Protein AF-A0A9X8WMW3-F1 (afdb_monomer_lite)

pLDDT: mean 93.78, std 6.27, range [67.75, 98.38]

Structure (mmCIF, N/CA/C/O backbone):
data_AF-A0A9X8WMW3-F1
#
_entry.id   AF-A0A9X8WMW3-F1
#
loop_
_atom_site.group_PDB
_atom_site.id
_atom_site.type_symbol
_atom_site.label_atom_id
_atom_site.label_alt_id
_atom_site.label_comp_id
_atom_site.label_asym_id
_atom_site.label_entity_id
_atom_site.label_seq_id
_atom_site.pdbx_PDB_ins_code
_atom_site.Cartn_x
_atom_site.Cartn_y
_atom_site.Cartn_z
_atom_site.occupancy
_atom_site.B_iso_or_equiv
_atom_site.auth_seq_id
_atom_site.auth_comp_id
_atom_site.auth_asym_id
_atom_site.auth_atom_id
_atom_site.pdbx_PDB_model_num
ATOM 1 N N . MET A 1 1 ? -1.176 2.067 -2.963 1.00 95.25 1 MET A N 1
ATOM 2 C CA . MET A 1 1 ? -0.979 0.878 -3.820 1.00 95.25 1 MET A CA 1
ATOM 3 C C . MET A 1 1 ? -1.176 -0.377 -2.986 1.00 95.25 1 MET A C 1
ATOM 5 O O . MET A 1 1 ? -0.790 -0.378 -1.824 1.00 95.25 1 MET A O 1
ATOM 9 N N . ILE A 1 2 ? -1.811 -1.397 -3.550 1.00 97.88 2 ILE A N 1
ATOM 10 C CA . ILE A 1 2 ? -2.231 -2.642 -2.886 1.00 97.88 2 ILE A CA 1
ATOM 11 C C . ILE A 1 2 ? -2.131 -3.787 -3.895 1.00 97.88 2 ILE A C 1
ATOM 13 O O . ILE A 1 2 ? -1.866 -3.523 -5.061 1.00 97.88 2 ILE A O 1
ATOM 17 N N . ARG A 1 3 ? -2.372 -5.032 -3.475 1.00 98.12 3 ARG A N 1
ATOM 18 C CA . ARG A 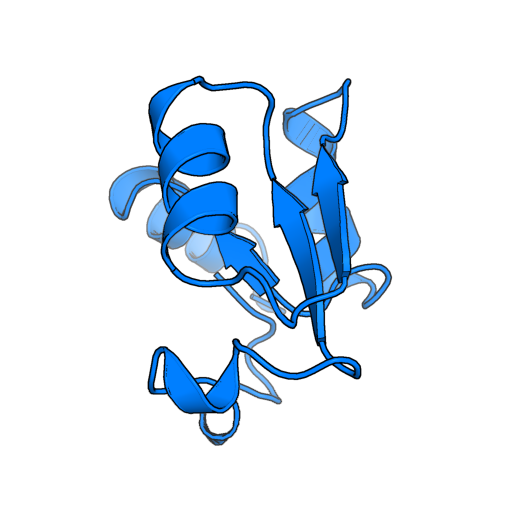1 3 ? -2.550 -6.132 -4.430 1.00 98.12 3 ARG A CA 1
ATOM 19 C C . ARG A 1 3 ? -3.937 -6.108 -5.069 1.00 98.12 3 ARG A C 1
ATOM 21 O O . ARG A 1 3 ? -4.934 -5.763 -4.425 1.00 98.12 3 ARG A O 1
ATOM 28 N N . LYS A 1 4 ? -4.015 -6.529 -6.325 1.00 97.44 4 LYS A N 1
ATOM 29 C CA . LYS A 1 4 ? -5.217 -6.471 -7.159 1.00 97.44 4 LYS A CA 1
ATOM 30 C C . LYS A 1 4 ? -6.381 -7.293 -6.611 1.00 97.44 4 LYS A C 1
ATOM 32 O O . LYS A 1 4 ? -7.534 -6.882 -6.742 1.00 97.44 4 LYS A O 1
ATOM 37 N N . GLU A 1 5 ? -6.113 -8.441 -5.994 1.00 97.62 5 GLU A N 1
ATOM 38 C CA . GLU A 1 5 ? -7.147 -9.331 -5.458 1.00 97.62 5 GLU A CA 1
ATOM 39 C C . GLU A 1 5 ? -7.822 -8.795 -4.190 1.00 97.62 5 GLU A C 1
ATOM 41 O O . GLU A 1 5 ? -8.910 -9.246 -3.841 1.00 97.62 5 GLU A O 1
ATOM 46 N N . VAL A 1 6 ? -7.212 -7.812 -3.520 1.00 96.94 6 VAL A N 1
ATOM 47 C CA . VAL A 1 6 ? -7.768 -7.159 -2.324 1.00 96.94 6 VAL A CA 1
ATOM 48 C C . VAL A 1 6 ? -8.239 -5.730 -2.599 1.00 96.94 6 VAL A C 1
ATOM 50 O O . VAL A 1 6 ? -8.463 -4.971 -1.657 1.00 96.94 6 VAL A O 1
ATOM 53 N N . LYS A 1 7 ? -8.412 -5.349 -3.872 1.00 95.00 7 LYS A N 1
ATOM 54 C CA . LYS A 1 7 ? -8.760 -3.973 -4.266 1.00 95.00 7 LYS A CA 1
ATOM 55 C C . LYS A 1 7 ? -10.009 -3.419 -3.576 1.00 95.00 7 LYS A C 1
ATOM 57 O O . LYS A 1 7 ? -10.058 -2.242 -3.247 1.00 95.00 7 LYS A O 1
ATOM 62 N N . ASP A 1 8 ? -10.982 -4.286 -3.307 1.00 97.06 8 ASP A N 1
ATOM 63 C CA . ASP A 1 8 ? -12.269 -3.904 -2.725 1.00 97.06 8 ASP A CA 1
ATOM 64 C C . ASP A 1 8 ? -12.209 -3.799 -1.184 1.00 97.06 8 ASP A C 1
ATOM 66 O O . ASP A 1 8 ? -13.201 -3.454 -0.549 1.00 97.06 8 ASP A O 1
ATOM 70 N N . LYS A 1 9 ? -11.052 -4.096 -0.568 1.00 97.19 9 LYS A N 1
ATOM 71 C CA . LYS A 1 9 ? -10.837 -4.067 0.890 1.00 97.19 9 LYS A CA 1
ATOM 72 C C . LYS A 1 9 ? -10.282 -2.736 1.404 1.00 97.19 9 LYS A C 1
ATOM 74 O O . LYS A 1 9 ? -10.446 -2.445 2.584 1.00 97.19 9 LYS A O 1
ATOM 79 N N . TYR A 1 10 ? -9.578 -1.976 0.567 1.00 97.00 10 TYR A N 1
ATOM 80 C CA . TYR A 1 10 ? -8.809 -0.796 0.977 1.00 97.00 10 TYR A CA 1
ATOM 81 C C . TYR A 1 10 ? -9.228 0.426 0.158 1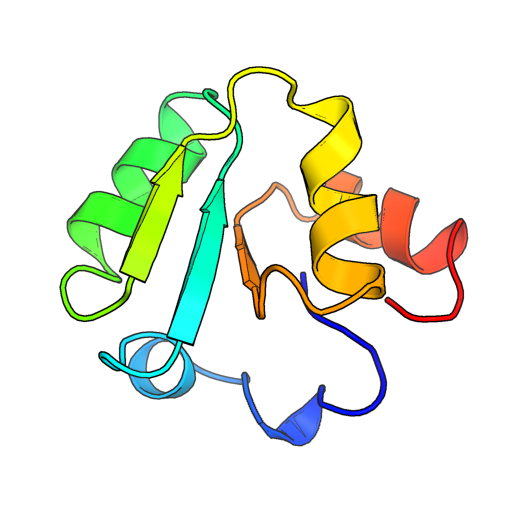.00 97.00 10 TYR A C 1
ATOM 83 O O . TYR A 1 10 ? -8.478 0.895 -0.698 1.00 97.00 10 TYR A O 1
ATOM 91 N N . LEU A 1 11 ? -10.451 0.907 0.390 1.00 95.94 11 LEU A N 1
ATOM 92 C CA . LEU A 1 11 ? -11.041 1.996 -0.391 1.00 95.94 11 LEU A CA 1
ATOM 93 C C . LEU A 1 11 ? -10.973 3.341 0.333 1.00 95.94 11 LEU A C 1
ATOM 95 O O . LEU A 1 11 ? -10.935 4.382 -0.323 1.00 95.94 11 LEU A O 1
ATOM 99 N N . THR A 1 12 ? -10.938 3.332 1.667 1.00 97.00 12 THR A N 1
ATOM 100 C CA . THR A 1 12 ? -10.882 4.555 2.477 1.00 97.00 12 THR A CA 1
ATOM 101 C C . THR A 1 12 ? -9.709 4.568 3.455 1.00 97.00 12 THR A C 1
ATOM 103 O O . THR A 1 12 ? -9.041 3.557 3.688 1.00 97.00 12 THR A O 1
ATOM 106 N N . ILE A 1 13 ? -9.458 5.732 4.061 1.00 96.69 13 ILE A N 1
ATOM 107 C CA . ILE A 1 13 ? -8.478 5.862 5.147 1.00 96.69 13 ILE A CA 1
ATOM 108 C C . ILE A 1 13 ? -8.872 4.958 6.316 1.00 96.69 13 ILE A C 1
ATOM 110 O O . ILE A 1 13 ? -8.011 4.302 6.886 1.00 96.69 13 ILE A O 1
ATOM 114 N N . GLU A 1 14 ? -10.158 4.865 6.648 1.00 97.75 14 GLU A N 1
ATOM 115 C CA . GLU A 1 14 ? -10.674 4.026 7.733 1.00 97.75 14 GLU A CA 1
ATOM 116 C C . GLU A 1 14 ? -10.452 2.537 7.466 1.00 97.75 14 GLU A C 1
ATOM 118 O O . GLU A 1 14 ? -10.196 1.788 8.407 1.00 97.75 14 GLU A O 1
ATOM 123 N N . ASP A 1 15 ? -10.508 2.096 6.206 1.00 97.94 15 ASP A N 1
ATOM 124 C CA . ASP A 1 15 ? -10.203 0.712 5.836 1.00 97.94 15 ASP A CA 1
ATOM 125 C C . ASP A 1 15 ? -8.747 0.339 6.101 1.00 97.94 15 ASP A C 1
ATOM 127 O O . ASP A 1 15 ? -8.458 -0.787 6.5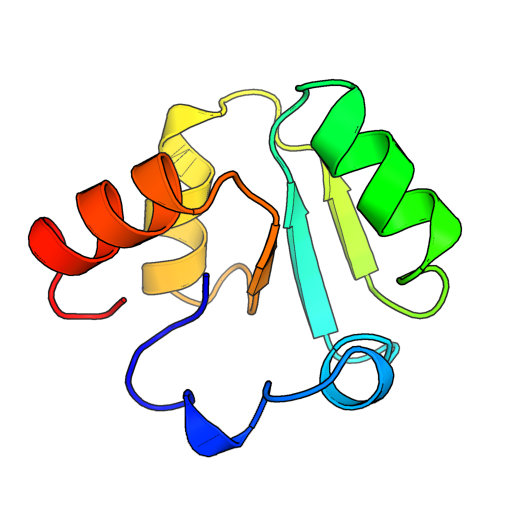21 1.00 97.94 15 ASP A O 1
ATOM 131 N N . ILE A 1 16 ? -7.852 1.294 5.852 1.00 98.12 16 ILE A N 1
ATOM 132 C CA . ILE A 1 16 ? -6.406 1.140 5.981 1.00 98.12 16 ILE A CA 1
ATOM 133 C C . ILE A 1 16 ? -5.966 1.365 7.432 1.00 98.12 16 ILE A C 1
ATOM 135 O O . ILE A 1 16 ? -5.108 0.632 7.912 1.00 98.12 16 ILE A O 1
ATOM 139 N N . ASN A 1 17 ? -6.567 2.325 8.142 1.00 98.25 17 ASN A N 1
ATOM 140 C CA . ASN A 1 17 ? -6.175 2.771 9.480 1.00 98.25 17 ASN A CA 1
ATOM 141 C C . ASN A 1 17 ? -6.601 1.795 10.590 1.00 98.25 17 ASN A C 1
ATOM 143 O O . ASN A 1 17 ? -7.375 2.139 11.487 1.00 98.25 17 ASN A O 1
ATOM 147 N N . LYS A 1 18 ? -6.121 0.552 10.513 1.00 98.25 18 LYS A N 1
ATOM 148 C CA . LYS A 1 18 ? -6.463 -0.541 11.429 1.00 98.25 18 LYS A CA 1
ATOM 149 C C . LYS A 1 18 ? -5.192 -1.257 11.902 1.00 98.25 18 LYS A C 1
ATOM 151 O O . LYS A 1 18 ? -4.309 -1.502 11.079 1.00 98.25 18 LYS A O 1
ATOM 156 N N . PRO A 1 19 ? -5.136 -1.743 13.158 1.00 97.81 19 PRO A N 1
ATOM 157 C CA . PRO A 1 19 ? -3.958 -2.441 13.696 1.00 97.81 19 PRO A CA 1
ATOM 158 C C . PRO A 1 19 ? -3.526 -3.682 12.908 1.00 97.81 19 PRO A C 1
ATOM 160 O O . PRO A 1 19 ? -2.368 -4.085 12.953 1.00 97.81 19 PRO A O 1
ATOM 163 N N . SER A 1 20 ? -4.459 -4.300 12.183 1.00 97.50 20 SER A N 1
ATOM 164 C CA . SER A 1 20 ? -4.203 -5.477 11.353 1.00 97.50 20 SER A CA 1
ATOM 165 C C . SER A 1 20 ? -3.574 -5.166 9.992 1.00 97.50 20 SER A C 1
ATOM 167 O O . SER A 1 20 ? -3.290 -6.100 9.249 1.00 97.50 20 SER A O 1
ATOM 169 N N . VAL A 1 21 ? -3.441 -3.894 9.608 1.00 98.38 21 VAL A N 1
ATOM 170 C CA . VAL A 1 21 ? -2.949 -3.488 8.286 1.00 98.38 21 VAL A CA 1
ATOM 171 C C . VAL A 1 21 ? -1.468 -3.153 8.372 1.00 98.38 21 VAL A C 1
ATOM 173 O O . VAL A 1 21 ? -1.058 -2.313 9.173 1.00 98.38 21 VAL A O 1
ATOM 176 N N . ARG A 1 22 ? -0.668 -3.818 7.533 1.00 97.94 22 ARG A N 1
ATOM 177 C CA . ARG A 1 22 ? 0.779 -3.612 7.433 1.00 97.94 22 ARG A CA 1
ATOM 178 C C . ARG A 1 22 ? 1.077 -2.667 6.279 1.00 97.94 22 ARG A C 1
ATOM 180 O O . ARG A 1 22 ? 0.779 -2.979 5.125 1.00 97.94 22 ARG A O 1
ATOM 187 N N . ILE A 1 23 ? 1.676 -1.529 6.588 1.00 97.19 23 ILE A N 1
ATOM 188 C CA . ILE A 1 23 ? 2.003 -0.482 5.628 1.00 97.19 23 ILE A CA 1
ATOM 189 C C . ILE A 1 23 ? 3.514 -0.440 5.446 1.00 97.19 23 ILE A C 1
ATOM 191 O O . ILE A 1 23 ? 4.243 -0.206 6.408 1.00 97.19 23 ILE A O 1
ATOM 195 N N . GLY A 1 24 ? 3.969 -0.636 4.212 1.00 94.69 24 GLY A N 1
ATOM 196 C CA . GLY A 1 24 ? 5.343 -0.345 3.818 1.00 94.69 24 GLY A CA 1
ATOM 197 C C . GLY A 1 24 ? 5.405 1.053 3.214 1.00 94.69 24 GLY A C 1
ATOM 198 O O . GLY A 1 24 ? 4.654 1.352 2.286 1.00 94.69 24 GLY A O 1
ATOM 199 N N . VAL A 1 25 ? 6.274 1.921 3.726 1.00 92.06 25 VAL A N 1
ATOM 200 C CA . VAL A 1 25 ? 6.471 3.272 3.183 1.00 92.06 25 VAL A CA 1
ATOM 201 C C . VAL A 1 25 ? 7.937 3.487 2.827 1.00 92.06 25 VAL A C 1
ATOM 203 O O . VAL A 1 25 ? 8.833 3.010 3.526 1.00 92.06 25 VAL A O 1
ATOM 206 N N . ASN A 1 26 ? 8.180 4.180 1.718 1.00 85.81 26 ASN A N 1
ATOM 207 C CA . ASN A 1 26 ? 9.511 4.646 1.353 1.00 85.81 26 ASN A CA 1
ATOM 208 C C . ASN A 1 26 ? 9.920 5.832 2.242 1.00 85.81 26 ASN A C 1
ATOM 210 O O . ASN A 1 26 ? 9.073 6.588 2.712 1.00 85.81 26 ASN A O 1
ATOM 214 N N . SER A 1 27 ? 11.220 6.048 2.430 1.00 78.88 27 SER A N 1
ATOM 215 C CA . SER A 1 27 ? 11.763 7.136 3.269 1.00 78.88 27 SER A CA 1
ATOM 216 C C . SER A 1 27 ? 11.598 8.554 2.686 1.00 78.88 27 SER A C 1
ATOM 218 O O . SER A 1 27 ? 12.275 9.495 3.099 1.00 78.88 27 SER A O 1
ATOM 220 N N . SER A 1 28 ? 10.702 8.748 1.713 1.00 71.31 28 SER A N 1
ATOM 221 C CA . SER A 1 28 ? 10.356 10.081 1.220 1.00 71.31 28 SER A CA 1
ATOM 222 C C . SER A 1 28 ? 9.486 10.793 2.254 1.00 71.31 28 SER A C 1
ATOM 224 O O . SER A 1 28 ? 8.389 10.322 2.567 1.00 71.31 28 SER A O 1
ATOM 226 N N . GLY A 1 29 ? 9.959 11.936 2.753 1.00 79.00 29 GLY A N 1
ATOM 227 C CA . GLY A 1 29 ? 9.352 12.626 3.895 1.00 79.00 29 GLY A CA 1
ATOM 228 C C . GLY A 1 29 ? 7.845 12.880 3.780 1.00 79.00 29 GLY A C 1
ATOM 229 O O . GLY A 1 29 ? 7.148 12.762 4.777 1.00 79.00 29 GLY A O 1
ATOM 230 N N . THR A 1 30 ? 7.313 13.135 2.580 1.00 89.62 30 THR A N 1
ATOM 231 C CA . THR A 1 30 ? 5.875 13.387 2.373 1.00 89.62 30 THR A CA 1
ATOM 232 C C . THR A 1 30 ? 4.999 12.155 2.620 1.00 89.62 30 THR A C 1
ATOM 234 O O . THR A 1 30 ? 3.970 12.260 3.287 1.00 89.62 30 THR A O 1
ATOM 237 N N . ASN A 1 31 ? 5.398 10.977 2.130 1.00 91.44 31 ASN A N 1
ATOM 238 C CA . ASN A 1 31 ? 4.644 9.739 2.360 1.00 91.44 31 ASN A CA 1
ATOM 239 C C . ASN A 1 31 ? 4.751 9.294 3.819 1.00 91.44 31 ASN A C 1
ATOM 241 O O . ASN A 1 31 ? 3.753 8.865 4.400 1.00 91.44 31 ASN A O 1
ATOM 245 N N . GLU A 1 32 ? 5.941 9.421 4.416 1.00 90.94 32 GLU A N 1
ATOM 246 C CA . GLU A 1 32 ? 6.156 9.098 5.827 1.00 90.94 32 GLU A CA 1
ATOM 247 C C . GLU A 1 32 ? 5.324 10.007 6.751 1.00 90.94 32 GLU A C 1
ATOM 249 O O . GLU A 1 32 ? 4.674 9.533 7.685 1.00 90.94 32 GLU A O 1
ATOM 254 N N . GLU A 1 33 ? 5.289 11.311 6.481 1.00 93.00 33 GLU A N 1
ATOM 255 C CA . GLU A 1 33 ? 4.477 12.261 7.243 1.00 93.00 33 GLU A CA 1
ATOM 256 C C . GLU A 1 33 ? 2.981 11.934 7.127 1.00 93.00 33 GLU A C 1
ATOM 258 O O . GLU A 1 33 ? 2.283 11.862 8.142 1.00 93.00 33 GLU A O 1
ATOM 263 N N . PHE A 1 34 ? 2.504 11.616 5.918 1.00 94.44 34 PHE A N 1
ATOM 264 C CA . PHE A 1 34 ? 1.112 11.228 5.691 1.00 94.44 34 PHE A CA 1
ATOM 265 C C . PHE A 1 34 ? 0.708 9.990 6.504 1.00 94.44 34 PHE A C 1
ATOM 267 O O . PHE A 1 34 ? -0.322 10.005 7.185 1.00 94.44 34 PHE A O 1
ATOM 274 N N . VAL A 1 35 ? 1.506 8.914 6.469 1.00 94.88 35 VAL A N 1
ATOM 275 C CA . VAL A 1 35 ? 1.177 7.685 7.215 1.00 94.88 35 VAL A CA 1
ATOM 276 C C . VAL A 1 35 ? 1.181 7.931 8.722 1.00 94.88 35 VAL A C 1
ATOM 278 O O . VAL A 1 35 ? 0.309 7.421 9.424 1.00 94.88 35 VAL A O 1
ATOM 281 N N . ARG A 1 36 ? 2.102 8.759 9.227 1.00 92.56 36 ARG A N 1
ATOM 282 C CA . ARG A 1 36 ? 2.158 9.114 10.651 1.00 92.56 36 ARG A CA 1
ATOM 283 C C . ARG A 1 36 ? 0.952 9.945 11.081 1.00 92.56 36 ARG A C 1
ATOM 285 O O . ARG A 1 36 ? 0.445 9.740 12.182 1.00 92.56 36 ARG A O 1
ATOM 292 N N . GLN A 1 37 ? 0.487 10.852 10.226 1.00 96.00 37 GLN A N 1
ATOM 293 C CA . GLN A 1 37 ? -0.627 11.741 10.536 1.00 96.00 37 GLN A CA 1
ATOM 294 C C . GLN A 1 37 ? -1.993 11.049 10.429 1.00 96.00 37 GLN A C 1
ATOM 296 O O . GLN A 1 37 ? -2.838 11.235 11.304 1.00 96.00 37 GLN A O 1
ATOM 301 N N . TYR A 1 38 ? -2.224 10.257 9.378 1.00 97.00 38 TYR A N 1
ATOM 302 C CA . TYR A 1 38 ? -3.560 9.743 9.045 1.00 97.00 38 TYR A CA 1
ATOM 303 C C . TYR A 1 38 ? -3.748 8.246 9.310 1.00 97.00 38 TYR A C 1
ATOM 305 O O . TYR A 1 38 ? -4.884 7.793 9.446 1.00 97.00 38 TYR A O 1
ATOM 313 N N . LEU A 1 39 ? -2.661 7.474 9.403 1.00 97.19 39 LEU A N 1
ATOM 314 C CA . LEU A 1 39 ? -2.689 6.010 9.525 1.00 97.19 39 LEU A CA 1
ATOM 315 C C . LEU A 1 39 ? -2.077 5.531 10.848 1.00 97.19 39 LEU A C 1
ATOM 317 O O . LEU A 1 39 ? -1.510 4.441 10.926 1.00 97.19 39 LEU A O 1
ATOM 321 N N . SER A 1 40 ? -2.229 6.340 11.899 1.00 95.69 40 SER A N 1
ATOM 322 C CA . SER A 1 40 ? -1.616 6.164 13.221 1.00 95.69 40 SER A CA 1
ATOM 323 C C . SER A 1 40 ? -2.019 4.892 13.976 1.00 95.69 40 SER A C 1
ATOM 325 O O . SER A 1 40 ? -1.298 4.482 14.883 1.00 95.69 40 SER A O 1
ATOM 327 N N . ASN A 1 41 ? -3.128 4.242 13.609 1.00 97.75 41 ASN A N 1
ATOM 328 C CA . ASN A 1 41 ? -3.540 2.954 14.177 1.00 97.75 41 ASN A CA 1
ATOM 329 C C . ASN A 1 41 ? -3.021 1.750 13.376 1.00 97.75 41 ASN A C 1
ATOM 331 O O . ASN A 1 41 ? -3.299 0.616 13.759 1.00 97.75 41 ASN A O 1
ATOM 335 N N . SER A 1 42 ? -2.316 1.966 12.263 1.00 97.75 42 SER A N 1
ATOM 336 C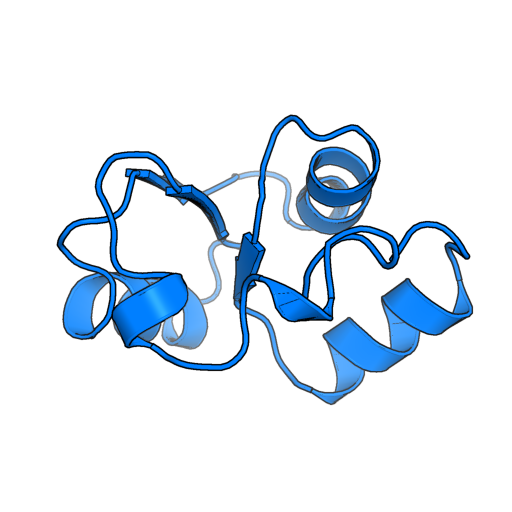 CA . SER A 1 42 ? -1.791 0.899 11.400 1.00 97.75 42 SER A CA 1
ATOM 337 C C . SER A 1 42 ? -0.381 0.486 11.802 1.00 97.75 42 SER A C 1
ATOM 339 O O . SER A 1 42 ? 0.340 1.229 12.468 1.00 97.75 42 SER A O 1
ATOM 341 N N . ASN A 1 43 ? 0.060 -0.682 11.338 1.00 97.19 43 ASN A N 1
ATOM 342 C CA . ASN A 1 43 ? 1.444 -1.109 11.497 1.00 97.19 43 ASN A CA 1
ATOM 343 C C . ASN A 1 43 ? 2.299 -0.542 10.352 1.00 97.19 43 ASN A C 1
ATOM 345 O O . ASN A 1 43 ? 2.335 -1.109 9.261 1.00 97.19 43 ASN A O 1
ATOM 349 N N . VAL A 1 44 ? 2.941 0.603 10.589 1.00 95.00 44 VAL A N 1
ATOM 350 C CA . VAL A 1 44 ? 3.754 1.322 9.597 1.00 95.00 44 VAL A CA 1
ATOM 351 C C . VAL A 1 44 ? 5.227 0.952 9.738 1.00 95.00 44 VAL A C 1
ATOM 353 O O . VAL A 1 44 ? 5.818 1.132 10.800 1.00 95.00 44 VAL A O 1
ATOM 356 N N . THR A 1 45 ? 5.837 0.498 8.644 1.00 93.69 45 THR A N 1
ATOM 357 C CA . THR A 1 45 ? 7.279 0.252 8.541 1.00 93.69 45 THR A CA 1
ATOM 358 C C . THR A 1 45 ? 7.887 1.140 7.462 1.00 93.69 45 THR A C 1
ATOM 360 O O . THR A 1 45 ? 7.476 1.089 6.301 1.00 93.69 45 THR A O 1
ATOM 363 N N . VAL A 1 46 ? 8.886 1.938 7.844 1.00 90.88 46 VAL A N 1
ATOM 364 C CA . VAL A 1 46 ? 9.744 2.650 6.890 1.00 90.88 46 VAL A CA 1
ATOM 365 C C . VAL A 1 46 ? 10.763 1.652 6.349 1.00 90.88 46 VAL A C 1
ATOM 367 O O . VAL A 1 46 ? 11.493 1.033 7.122 1.00 90.88 46 VAL A O 1
ATOM 370 N N . VAL A 1 47 ? 10.790 1.461 5.032 1.00 88.38 47 VAL A N 1
ATOM 371 C CA . VAL A 1 47 ? 11.687 0.513 4.362 1.00 88.38 47 VAL A CA 1
ATOM 372 C C . VAL A 1 47 ? 12.871 1.282 3.783 1.00 88.38 47 VAL A C 1
ATOM 374 O O . VAL A 1 47 ? 12.680 2.198 2.990 1.00 88.38 47 VAL A O 1
ATOM 377 N N . GLU A 1 48 ? 14.096 0.918 4.175 1.00 80.12 48 GLU A N 1
ATOM 378 C CA . GLU A 1 48 ? 15.314 1.636 3.759 1.00 80.12 48 GLU A CA 1
ATOM 379 C C . GLU A 1 48 ? 15.584 1.524 2.251 1.00 80.12 48 GLU A C 1
ATOM 381 O O . GLU A 1 48 ? 15.975 2.502 1.613 1.00 80.12 48 GLU A O 1
ATOM 386 N N . ASN A 1 49 ? 15.344 0.346 1.663 1.00 80.62 49 ASN A N 1
ATOM 387 C CA . ASN A 1 49 ? 15.450 0.145 0.222 1.00 80.62 49 ASN A CA 1
ATOM 388 C C . ASN A 1 49 ? 14.097 0.379 -0.466 1.00 80.62 49 ASN A C 1
ATOM 390 O O . ASN A 1 49 ? 13.275 -0.527 -0.605 1.00 80.62 49 ASN A O 1
ATOM 394 N N . ASN A 1 50 ? 13.880 1.613 -0.919 1.00 67.75 50 ASN A N 1
ATOM 395 C CA . ASN A 1 50 ? 12.621 2.064 -1.519 1.00 67.75 50 ASN A CA 1
ATOM 396 C C . ASN A 1 50 ? 12.151 1.216 -2.719 1.00 67.75 50 ASN A C 1
ATOM 398 O O . ASN A 1 50 ? 10.946 1.112 -2.946 1.00 67.75 50 ASN A O 1
ATOM 402 N N . LEU A 1 51 ? 13.074 0.608 -3.479 1.00 72.50 51 LEU A N 1
ATOM 403 C CA . LEU A 1 51 ? 12.741 -0.179 -4.675 1.00 72.50 51 LEU A CA 1
ATOM 404 C C . LEU A 1 51 ? 12.046 -1.511 -4.356 1.00 72.50 51 LEU A C 1
ATOM 406 O O . LEU A 1 51 ? 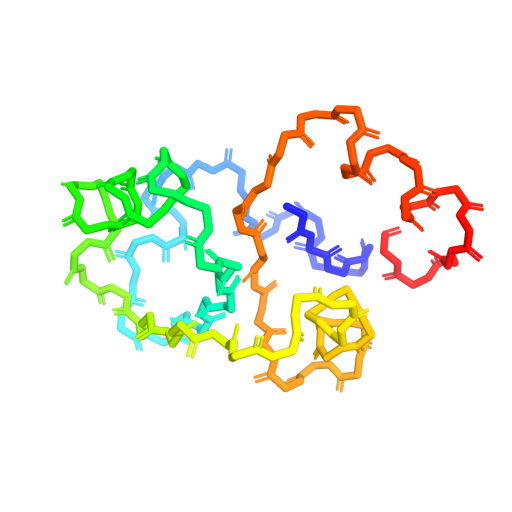11.381 -2.068 -5.229 1.00 72.50 51 LEU A O 1
ATOM 410 N N . ASP A 1 52 ? 12.147 -1.998 -3.118 1.00 85.44 52 ASP A N 1
ATOM 411 C CA . ASP A 1 52 ? 11.616 -3.313 -2.753 1.00 85.44 52 ASP A CA 1
ATOM 412 C C . ASP A 1 52 ? 10.151 -3.255 -2.300 1.00 85.44 52 ASP A C 1
ATOM 414 O O . ASP A 1 52 ? 9.444 -4.259 -2.377 1.00 85.44 52 ASP A O 1
ATOM 418 N N . VAL A 1 53 ? 9.650 -2.095 -1.854 1.00 93.38 53 VAL A N 1
ATOM 419 C CA . VAL A 1 53 ? 8.299 -1.985 -1.266 1.00 93.38 53 VAL A CA 1
ATOM 420 C C . VAL A 1 53 ? 7.189 -2.466 -2.215 1.00 93.38 53 VAL A C 1
ATOM 422 O O . VAL A 1 53 ? 6.348 -3.244 -1.757 1.00 93.38 53 VAL A O 1
ATOM 425 N N . PRO A 1 54 ? 7.175 -2.115 -3.520 1.00 95.12 54 PRO A N 1
ATOM 426 C CA . PRO A 1 54 ? 6.183 -2.647 -4.456 1.00 95.12 54 PRO A CA 1
ATOM 427 C C . PRO A 1 54 ? 6.187 -4.178 -4.523 1.00 95.12 54 PRO A C 1
ATOM 429 O O . PRO A 1 54 ? 5.130 -4.806 -4.457 1.00 95.12 54 PRO A O 1
ATOM 432 N N . HIS A 1 55 ? 7.376 -4.784 -4.586 1.00 95.06 55 HIS A N 1
ATOM 433 C CA . HIS A 1 55 ? 7.530 -6.235 -4.604 1.00 95.06 55 HIS A CA 1
ATOM 434 C C . HIS A 1 55 ? 7.056 -6.863 -3.285 1.00 95.06 55 HIS A C 1
ATOM 436 O O . HIS A 1 55 ? 6.317 -7.842 -3.296 1.00 95.06 55 HIS A O 1
ATOM 442 N N . LEU A 1 56 ? 7.384 -6.259 -2.142 1.00 95.75 56 LEU A N 1
ATOM 443 C CA . LEU A 1 56 ? 6.947 -6.724 -0.823 1.00 95.75 56 LEU A CA 1
ATOM 444 C C . LEU A 1 56 ? 5.427 -6.607 -0.618 1.00 95.75 56 LEU A C 1
ATOM 446 O O . LEU A 1 56 ? 4.846 -7.428 0.096 1.00 95.75 56 LEU A O 1
ATOM 450 N N . VAL A 1 57 ? 4.764 -5.629 -1.244 1.00 97.50 57 VAL A N 1
ATOM 451 C CA . VAL A 1 57 ? 3.292 -5.578 -1.304 1.00 97.50 57 VAL A CA 1
ATOM 452 C C . VAL A 1 57 ? 2.757 -6.719 -2.163 1.00 97.50 57 VAL A C 1
ATOM 454 O O . VAL A 1 57 ? 1.825 -7.402 -1.735 1.00 97.50 57 VAL A O 1
ATOM 457 N N . ALA A 1 58 ? 3.364 -6.962 -3.328 1.00 97.38 58 ALA A N 1
ATOM 458 C CA . ALA A 1 58 ? 2.972 -8.021 -4.257 1.00 97.38 58 ALA A CA 1
ATOM 459 C C . ALA A 1 58 ? 3.126 -9.440 -3.668 1.00 97.38 58 ALA A C 1
ATOM 461 O O . ALA A 1 58 ? 2.280 -10.295 -3.922 1.00 97.38 58 ALA A O 1
ATOM 462 N N . GLU A 1 59 ? 4.144 -9.676 -2.834 1.00 96.88 59 GLU A N 1
ATOM 463 C CA . GLU A 1 59 ? 4.347 -10.928 -2.077 1.00 96.88 59 GLU A CA 1
ATOM 464 C C . GLU A 1 59 ? 3.475 -11.028 -0.811 1.00 96.88 59 GLU A C 1
ATOM 466 O O . GLU A 1 59 ? 3.386 -12.076 -0.174 1.00 96.88 59 GLU A O 1
ATOM 471 N N . GLY A 1 60 ? 2.827 -9.934 -0.407 1.00 96.56 60 GLY A N 1
ATOM 472 C CA . GLY A 1 60 ? 1.995 -9.891 0.794 1.00 96.56 60 GLY A CA 1
ATOM 473 C C . GLY A 1 60 ? 2.750 -9.800 2.115 1.00 96.56 60 GLY A C 1
ATOM 474 O O . GLY A 1 60 ? 2.160 -10.031 3.176 1.00 96.56 60 GLY A O 1
ATOM 475 N N . THR A 1 61 ? 4.015 -9.387 2.081 1.00 96.50 61 THR A N 1
ATOM 476 C CA . THR A 1 61 ? 4.752 -8.928 3.268 1.00 96.50 61 THR A CA 1
ATOM 477 C C . THR A 1 61 ? 4.123 -7.655 3.838 1.00 96.50 61 THR A C 1
ATOM 479 O O . THR A 1 61 ? 3.935 -7.553 5.051 1.00 96.50 61 THR A O 1
ATOM 482 N N . TYR A 1 62 ? 3.720 -6.730 2.963 1.00 97.62 62 TYR A N 1
ATOM 483 C CA . TYR A 1 62 ? 2.894 -5.571 3.302 1.00 97.62 62 TYR A CA 1
ATOM 484 C C . TYR A 1 62 ? 1.542 -5.646 2.590 1.00 97.62 62 TYR A C 1
ATOM 486 O O . TYR A 1 62 ? 1.387 -6.302 1.560 1.00 97.62 62 TYR A O 1
ATOM 494 N N . ASP A 1 63 ? 0.542 -4.979 3.155 1.00 98.19 63 ASP A N 1
ATOM 495 C CA . ASP A 1 63 ? -0.805 -4.919 2.592 1.00 98.19 63 ASP A CA 1
ATOM 496 C C . ASP A 1 63 ? -0.994 -3.672 1.727 1.00 98.19 63 ASP A C 1
ATOM 498 O O . ASP A 1 63 ? -1.653 -3.731 0.689 1.00 98.19 63 ASP A O 1
ATOM 502 N N . VAL A 1 64 ? -0.401 -2.553 2.151 1.00 97.62 64 VAL A N 1
ATOM 503 C CA . VAL A 1 64 ? -0.541 -1.243 1.513 1.00 97.62 64 VAL A CA 1
ATOM 504 C C . VAL A 1 64 ? 0.827 -0.569 1.412 1.00 97.62 64 VAL A C 1
ATOM 506 O O . VAL A 1 64 ? 1.614 -0.602 2.354 1.00 97.62 64 VAL A O 1
ATOM 509 N N . MET A 1 65 ? 1.084 0.092 0.286 1.00 95.94 65 MET A N 1
ATOM 510 C CA . MET A 1 65 ? 2.136 1.100 0.146 1.00 95.94 65 MET A CA 1
ATOM 511 C C . MET A 1 65 ? 1.509 2.467 -0.110 1.00 95.94 65 MET A C 1
ATOM 513 O O . MET A 1 65 ? 0.660 2.602 -0.999 1.00 95.94 65 MET A O 1
ATOM 517 N N . ILE A 1 66 ? 1.937 3.476 0.646 1.00 94.81 66 ILE A N 1
ATOM 518 C CA . ILE A 1 66 ? 1.628 4.884 0.366 1.00 94.81 66 ILE A CA 1
ATOM 519 C C . ILE A 1 66 ? 2.757 5.454 -0.494 1.00 94.81 66 ILE A C 1
ATOM 521 O O . ILE A 1 66 ? 3.927 5.302 -0.160 1.00 94.81 66 ILE A O 1
ATOM 525 N N . THR A 1 67 ? 2.389 6.019 -1.641 1.00 92.75 67 THR A N 1
ATOM 526 C CA . THR A 1 67 ? 3.290 6.461 -2.717 1.00 92.75 67 THR A CA 1
ATOM 527 C C . THR A 1 67 ? 2.524 7.393 -3.654 1.00 92.75 67 THR A C 1
ATOM 529 O O . THR A 1 67 ? 1.285 7.412 -3.628 1.00 92.75 67 THR A O 1
ATOM 532 N N . ASP A 1 68 ? 3.235 8.147 -4.490 1.00 91.69 68 ASP A N 1
ATOM 533 C CA . ASP A 1 68 ? 2.614 9.043 -5.457 1.00 91.69 68 ASP A CA 1
ATOM 534 C C . ASP A 1 68 ? 1.781 8.276 -6.492 1.00 91.69 68 ASP A C 1
ATOM 536 O O . ASP A 1 68 ? 2.057 7.130 -6.856 1.00 91.69 68 ASP A O 1
ATOM 540 N N . THR A 1 69 ? 0.751 8.933 -7.034 1.00 93.06 69 THR A N 1
ATOM 541 C CA . THR A 1 69 ? -0.155 8.302 -8.011 1.00 93.06 69 THR A CA 1
ATOM 542 C C . THR A 1 69 ? 0.585 7.824 -9.264 1.00 93.06 69 THR A C 1
ATOM 544 O O . THR A 1 69 ? 0.257 6.772 -9.811 1.00 93.06 69 THR A O 1
ATOM 547 N N . VAL A 1 70 ? 1.602 8.569 -9.713 1.00 94.38 70 VAL A N 1
ATOM 548 C CA . VAL A 1 70 ? 2.417 8.201 -10.882 1.00 94.38 70 VAL A CA 1
ATOM 549 C C . VAL A 1 70 ? 3.215 6.922 -10.621 1.00 94.38 70 VAL A C 1
ATOM 551 O O . VAL A 1 70 ? 3.214 6.030 -11.467 1.00 94.38 70 VAL A O 1
ATOM 554 N N . GLU A 1 71 ? 3.842 6.803 -9.448 1.00 92.00 71 GLU A N 1
ATOM 555 C CA . GLU A 1 71 ? 4.587 5.605 -9.044 1.00 92.00 71 GLU A CA 1
ATOM 556 C C . GLU A 1 71 ? 3.654 4.396 -8.905 1.00 92.00 71 GLU A C 1
ATOM 558 O O . GLU A 1 71 ? 3.925 3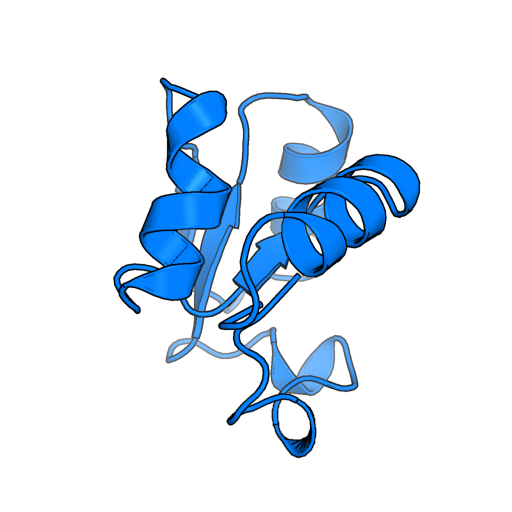.338 -9.472 1.00 92.00 71 GLU A O 1
ATOM 563 N N . ALA A 1 72 ? 2.502 4.564 -8.243 1.00 94.12 72 ALA A N 1
ATOM 564 C CA . ALA A 1 72 ? 1.509 3.499 -8.104 1.00 94.12 72 ALA A CA 1
ATOM 565 C C . ALA A 1 72 ? 1.042 2.954 -9.467 1.00 94.12 72 ALA A C 1
ATOM 567 O O . ALA A 1 72 ? 0.974 1.740 -9.658 1.00 94.12 72 ALA A O 1
ATOM 568 N N . MET A 1 73 ? 0.753 3.835 -10.433 1.00 96.12 73 MET A N 1
ATOM 569 C CA . MET A 1 73 ? 0.367 3.424 -11.790 1.00 96.12 73 MET A CA 1
ATOM 570 C C . MET A 1 73 ? 1.509 2.733 -12.543 1.00 96.12 73 MET A C 1
ATOM 572 O O . MET A 1 73 ? 1.261 1.784 -13.289 1.00 96.12 73 MET A O 1
ATOM 576 N N . LEU A 1 74 ? 2.750 3.199 -12.367 1.00 95.69 74 LEU A N 1
ATOM 577 C CA . LEU A 1 74 ? 3.924 2.596 -12.993 1.00 95.69 74 LEU A CA 1
ATOM 578 C C . LEU A 1 74 ? 4.109 1.146 -12.528 1.00 95.69 74 LEU A C 1
ATOM 580 O O . LEU A 1 74 ? 4.261 0.254 -13.364 1.00 95.69 74 LEU A O 1
ATOM 584 N N . PHE A 1 75 ? 4.042 0.903 -11.218 1.00 95.38 75 PHE A N 1
ATOM 585 C CA . PHE A 1 75 ? 4.205 -0.437 -10.655 1.00 95.38 75 PHE A CA 1
ATOM 586 C C . PHE A 1 75 ? 3.029 -1.360 -10.978 1.00 95.38 75 PHE A C 1
ATOM 588 O O . PHE A 1 75 ? 3.270 -2.488 -11.394 1.00 95.38 75 PHE A O 1
ATOM 595 N N . ALA A 1 76 ? 1.781 -0.885 -10.905 1.00 95.62 76 ALA A N 1
ATOM 596 C CA . ALA A 1 76 ? 0.607 -1.682 -11.287 1.00 95.62 76 ALA A CA 1
ATOM 597 C C . ALA A 1 76 ? 0.609 -2.083 -12.776 1.00 95.62 76 ALA A C 1
ATOM 599 O O . ALA A 1 76 ? 0.069 -3.117 -13.164 1.00 95.62 76 ALA A O 1
ATOM 600 N N . LYS A 1 77 ? 1.239 -1.278 -13.644 1.00 97.00 77 LYS A N 1
ATOM 601 C CA . LYS A 1 77 ? 1.449 -1.641 -15.053 1.00 97.00 77 LYS A CA 1
ATOM 602 C C . LYS A 1 77 ? 2.559 -2.683 -15.230 1.00 97.00 77 LYS A C 1
ATOM 604 O O . LYS A 1 77 ? 2.500 -3.465 -16.177 1.00 97.00 77 LYS A O 1
ATOM 609 N N . ALA A 1 78 ? 3.580 -2.656 -14.376 1.00 96.75 78 ALA A N 1
ATOM 610 C CA . ALA A 1 78 ? 4.748 -3.530 -14.463 1.00 96.75 78 ALA A CA 1
ATOM 611 C C . ALA A 1 78 ? 4.535 -4.901 -13.794 1.00 96.75 78 ALA A C 1
ATOM 613 O O . ALA A 1 78 ? 5.059 -5.896 -14.291 1.00 96.75 78 ALA A O 1
ATOM 614 N N . ASP A 1 79 ? 3.762 -4.965 -12.708 1.00 96.94 79 ASP A N 1
ATOM 615 C CA . ASP A 1 79 ? 3.443 -6.191 -11.973 1.00 96.94 79 ASP A CA 1
ATOM 616 C C . ASP A 1 79 ? 1.917 -6.406 -11.934 1.00 96.94 79 ASP A C 1
ATOM 618 O O . ASP A 1 79 ? 1.211 -5.650 -11.267 1.00 96.94 79 ASP A O 1
ATOM 622 N N . PRO A 1 80 ? 1.375 -7.441 -12.608 1.00 96.81 80 PRO A N 1
ATOM 623 C CA . PRO A 1 80 ? -0.069 -7.674 -12.697 1.00 96.81 80 PRO A CA 1
ATOM 624 C C . PRO A 1 80 ? -0.730 -8.097 -11.374 1.00 96.81 80 PRO A C 1
ATOM 626 O O . PRO A 1 80 ? -1.958 -8.238 -11.336 1.00 96.81 80 PRO A O 1
ATOM 629 N N . ARG A 1 81 ? 0.063 -8.357 -10.324 1.00 97.69 81 ARG A N 1
ATOM 630 C CA . ARG A 1 81 ? -0.421 -8.652 -8.967 1.00 97.69 81 ARG A CA 1
ATOM 631 C C . ARG A 1 81 ? -0.824 -7.391 -8.207 1.00 97.69 81 ARG A C 1
ATOM 633 O O . ARG A 1 81 ? -1.532 -7.511 -7.210 1.00 97.69 81 ARG A O 1
ATOM 640 N N . LEU A 1 82 ? -0.374 -6.218 -8.648 1.00 96.19 82 LEU A N 1
ATOM 641 C CA . LEU A 1 82 ? -0.672 -4.910 -8.060 1.00 96.19 82 LEU A CA 1
ATOM 642 C C . LEU A 1 82 ? -1.867 -4.223 -8.750 1.00 96.19 82 LEU A C 1
ATOM 644 O O . LEU A 1 82 ? -2.219 -4.601 -9.893 1.00 96.19 82 LEU A O 1
#

Radius of gyration: 11.48 Å; chains: 1; bounding box: 28×24×29 Å

Foldseek 3Di:
DFFPVCVVQCDDLVSQLACPFFEEEEPPPVQVVCCVVRNVRYRYDHDDPRVCRLVCRLVVVGGYYRDDPVVVVVSCVVDVRD

Sequence (82 aa):
MIRKEVKDKYLTIEDINKPSVRIGVNSSGTNEEFVRQYLSNSNVTVVENNLDVPHLVAEGTYDVMITDTVEAMLFAKADPRL

Organism: NCBI:txid1478

Secondary structure (DSSP, 8-state):
-B-GGGGGG--SHHHHSSTT-EEEEES-HHHHHHHHHH-TTSEEEEESSGGGHHHHHHTTS-SEEE--HHHHHHHHHH-TT-